Protein AF-A0A1S9CVG5-F1 (afdb_monomer)

Foldseek 3Di:
DVVVVVVVVVVVVVVVVVVVVLQVVLQVQLVCCVVVPVVSVVDDSVVSSVVSSVVVVVVVVVDVVPDDVVVVVVVVVLVVLVCQLVVLVVCCCCQPPPCQVVDDPVSRQDPVNVVVSVVSNVVSVVVNVVVVVVVVVD

Radius of gyration: 19.97 Å; Cα contacts (8 Å, |Δi|>4): 50; chains: 1; bounding box: 55×44×49 Å

Structure (mmCIF, N/CA/C/O backbone):
data_AF-A0A1S9CVG5-F1
#
_entry.id   AF-A0A1S9CVG5-F1
#
loop_
_atom_site.group_PDB
_atom_site.id
_atom_site.type_symbol
_atom_site.label_atom_id
_atom_site.label_alt_id
_atom_site.label_comp_id
_atom_site.label_asym_id
_atom_site.label_entity_id
_atom_site.label_seq_id
_atom_site.pdbx_PDB_ins_code
_atom_site.Cartn_x
_atom_site.Cartn_y
_atom_site.Cartn_z
_atom_site.occupancy
_atom_site.B_iso_or_equiv
_atom_site.auth_seq_id
_atom_site.auth_comp_id
_atom_site.auth_asym_id
_atom_site.auth_atom_id
_atom_site.pdbx_PDB_model_num
ATOM 1 N N . MET A 1 1 ? 33.136 -10.040 -7.590 1.00 72.00 1 MET A N 1
ATOM 2 C CA . MET A 1 1 ? 32.580 -10.109 -6.219 1.00 72.00 1 MET A CA 1
ATOM 3 C C . MET A 1 1 ? 31.522 -9.029 -5.975 1.00 72.00 1 MET A C 1
ATOM 5 O O . MET A 1 1 ? 30.368 -9.394 -5.802 1.00 72.00 1 MET A O 1
ATOM 9 N N . GLY A 1 2 ? 31.841 -7.727 -6.067 1.00 89.25 2 GLY A N 1
ATOM 10 C CA . GLY A 1 2 ? 30.885 -6.639 -5.762 1.00 89.25 2 GLY A CA 1
ATOM 11 C C . GLY A 1 2 ? 29.569 -6.641 -6.560 1.00 89.25 2 GLY A C 1
ATOM 12 O O . GLY A 1 2 ? 28.505 -6.505 -5.970 1.00 89.25 2 GLY A O 1
ATOM 13 N N . ARG A 1 3 ? 29.609 -6.886 -7.879 1.00 90.94 3 ARG A N 1
ATOM 14 C CA . ARG A 1 3 ? 28.393 -6.959 -8.722 1.00 90.94 3 ARG A CA 1
ATOM 15 C C . ARG A 1 3 ? 27.443 -8.089 -8.312 1.00 90.94 3 ARG A C 1
ATOM 17 O O . ARG A 1 3 ? 26.236 -7.904 -8.327 1.00 90.94 3 ARG A O 1
ATOM 24 N N . VAL A 1 4 ? 27.986 -9.250 -7.955 1.00 93.94 4 VAL A N 1
ATOM 25 C CA . VAL A 1 4 ? 27.183 -10.416 -7.554 1.00 93.94 4 VAL A CA 1
ATOM 26 C C . VAL A 1 4 ? 26.533 -10.160 -6.196 1.00 93.94 4 VAL A C 1
ATOM 28 O O . VAL A 1 4 ? 25.334 -10.364 -6.058 1.00 93.94 4 VAL A O 1
ATOM 31 N N . LEU A 1 5 ? 27.292 -9.621 -5.233 1.00 93.25 5 LEU A N 1
ATOM 32 C CA . LEU A 1 5 ? 26.758 -9.191 -3.936 1.00 93.25 5 LEU A CA 1
ATOM 33 C C . LEU A 1 5 ? 25.650 -8.143 -4.093 1.00 93.25 5 LEU A C 1
ATOM 35 O O . LEU A 1 5 ? 24.586 -8.295 -3.504 1.00 93.25 5 LEU A O 1
ATOM 39 N N . PHE A 1 6 ? 25.865 -7.126 -4.930 1.00 93.75 6 PHE A N 1
ATOM 4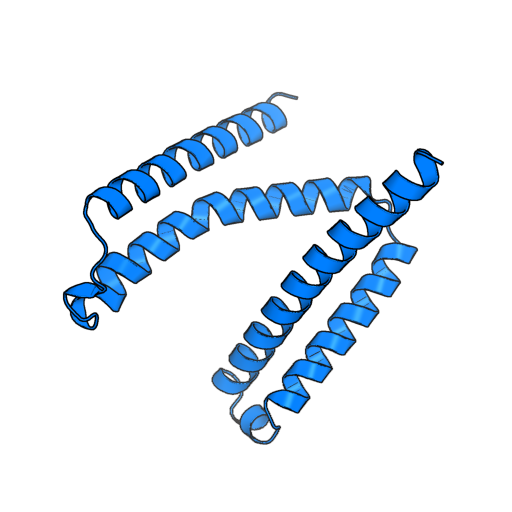0 C CA . PHE A 1 6 ? 24.856 -6.108 -5.218 1.00 93.75 6 PHE A CA 1
ATOM 41 C C . PHE A 1 6 ? 23.560 -6.713 -5.774 1.00 93.75 6 PHE A C 1
ATOM 43 O O . PHE A 1 6 ? 22.482 -6.384 -5.292 1.00 93.75 6 PHE A O 1
ATOM 50 N N . LEU A 1 7 ? 23.655 -7.623 -6.750 1.00 92.44 7 LEU A N 1
ATOM 51 C CA . LEU A 1 7 ? 22.480 -8.263 -7.348 1.00 92.44 7 LEU A CA 1
ATOM 52 C C . LEU A 1 7 ? 21.727 -9.151 -6.355 1.00 92.44 7 LEU A C 1
ATOM 54 O O . LEU A 1 7 ? 20.501 -9.135 -6.351 1.00 92.44 7 LEU A O 1
ATOM 58 N N . ILE A 1 8 ? 22.438 -9.886 -5.497 1.00 94.00 8 ILE A N 1
ATOM 59 C CA . ILE A 1 8 ? 21.816 -10.706 -4.448 1.00 94.00 8 ILE A CA 1
ATOM 60 C C . ILE A 1 8 ? 21.057 -9.817 -3.462 1.00 94.00 8 ILE A C 1
ATOM 62 O O . ILE A 1 8 ? 19.906 -10.099 -3.140 1.00 94.00 8 ILE A O 1
ATOM 66 N N . VAL A 1 9 ? 21.677 -8.721 -3.018 1.00 93.44 9 VAL A N 1
ATOM 67 C CA . VAL A 1 9 ? 21.041 -7.767 -2.102 1.00 93.44 9 VAL A CA 1
ATOM 68 C C . VAL A 1 9 ? 19.824 -7.117 -2.762 1.00 93.44 9 VAL A C 1
ATOM 70 O O . VAL A 1 9 ? 18.749 -7.109 -2.170 1.00 93.44 9 VAL A O 1
ATOM 73 N N . ALA A 1 10 ? 19.949 -6.638 -4.002 1.00 90.38 10 ALA A N 1
ATOM 74 C CA . ALA A 1 10 ? 18.835 -6.047 -4.741 1.00 90.38 10 ALA A CA 1
ATOM 75 C C . ALA A 1 10 ? 17.674 -7.039 -4.930 1.00 90.38 10 ALA A C 1
ATOM 77 O O . ALA A 1 10 ? 16.517 -6.676 -4.724 1.00 90.38 10 ALA A O 1
ATOM 78 N N . ALA A 1 11 ? 17.973 -8.300 -5.256 1.00 89.12 11 ALA A N 1
ATOM 79 C CA . ALA A 1 11 ? 16.967 -9.351 -5.375 1.00 89.12 11 ALA A CA 1
ATOM 80 C C . ALA A 1 11 ? 16.276 -9.643 -4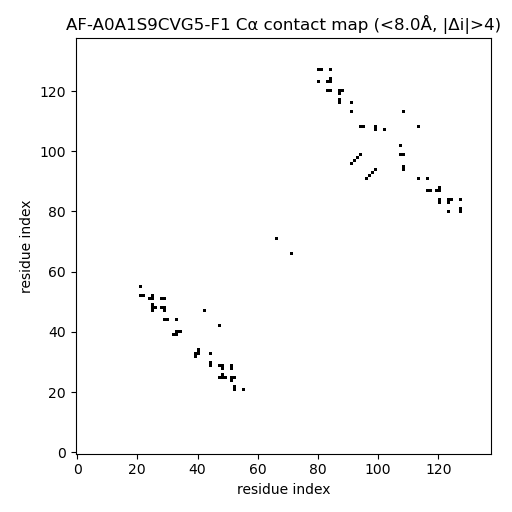.034 1.00 89.12 11 ALA A C 1
ATOM 82 O O . ALA A 1 11 ? 15.058 -9.812 -4.008 1.00 89.12 11 ALA A O 1
ATOM 83 N N . ALA A 1 12 ? 17.019 -9.656 -2.923 1.00 92.12 12 ALA A N 1
ATOM 84 C CA . ALA A 1 12 ? 16.450 -9.847 -1.591 1.00 92.12 12 ALA A CA 1
ATOM 85 C C . ALA A 1 12 ? 15.489 -8.707 -1.211 1.00 92.12 12 ALA A C 1
ATOM 87 O O . ALA A 1 12 ? 14.362 -8.979 -0.810 1.00 92.12 12 ALA A O 1
ATOM 88 N N . PHE A 1 13 ? 15.886 -7.445 -1.420 1.00 91.25 13 PHE A N 1
ATOM 89 C CA . PHE A 1 13 ? 15.023 -6.280 -1.176 1.00 91.25 13 PHE A CA 1
ATOM 90 C C . PHE A 1 13 ? 13.763 -6.286 -2.044 1.00 91.25 13 PHE A C 1
ATOM 92 O O . PHE A 1 13 ? 12.666 -5.993 -1.561 1.00 91.25 13 PHE A O 1
ATOM 99 N N . LEU A 1 14 ? 13.912 -6.629 -3.326 1.00 88.06 14 LEU A N 1
ATOM 100 C CA . LEU A 1 14 ? 12.785 -6.704 -4.247 1.00 88.06 14 LEU A CA 1
ATOM 101 C C . LEU A 1 14 ? 11.813 -7.821 -3.843 1.00 88.06 14 LEU A C 1
ATOM 103 O O . LEU A 1 14 ? 10.603 -7.611 -3.857 1.00 88.06 14 LEU A O 1
ATOM 107 N N . THR A 1 15 ? 12.341 -8.980 -3.443 1.00 90.12 15 THR A N 1
ATOM 108 C CA . THR A 1 15 ? 11.534 -10.127 -3.003 1.00 90.12 15 THR A CA 1
ATOM 109 C C . THR A 1 15 ? 10.790 -9.820 -1.707 1.00 90.12 15 THR A C 1
ATOM 111 O O . THR A 1 15 ? 9.605 -10.119 -1.620 1.00 90.12 15 THR A O 1
ATOM 114 N N . ASP A 1 16 ? 11.446 -9.188 -0.730 1.00 91.69 16 ASP A N 1
ATOM 115 C CA . ASP A 1 16 ? 10.827 -8.788 0.541 1.00 91.69 16 ASP A CA 1
ATOM 116 C C . ASP A 1 16 ? 9.667 -7.804 0.322 1.00 91.69 16 ASP A C 1
ATOM 118 O O . ASP A 1 16 ? 8.539 -8.040 0.762 1.00 91.69 16 ASP A O 1
ATOM 122 N N . THR A 1 17 ? 9.910 -6.760 -0.478 1.00 89.19 17 THR A N 1
ATOM 123 C CA . THR A 1 17 ? 8.891 -5.755 -0.819 1.00 89.19 17 THR A CA 1
ATOM 124 C C . THR A 1 17 ? 7.711 -6.384 -1.563 1.00 89.19 17 THR A C 1
ATOM 126 O O . THR A 1 17 ? 6.546 -6.093 -1.265 1.00 89.19 17 THR A O 1
ATOM 129 N N . TRP A 1 18 ? 7.997 -7.263 -2.530 1.00 91.25 18 TRP A N 1
ATOM 130 C CA . TRP A 1 18 ? 6.960 -7.967 -3.278 1.00 91.25 18 TRP A CA 1
ATOM 131 C C . TRP A 1 18 ? 6.150 -8.897 -2.372 1.00 91.25 18 TRP A C 1
ATOM 133 O O . TRP A 1 18 ? 4.924 -8.866 -2.433 1.00 91.25 18 TRP A O 1
ATOM 143 N N . LEU A 1 19 ? 6.802 -9.664 -1.491 1.00 92.19 19 LEU A N 1
ATOM 144 C CA . LEU A 1 19 ? 6.137 -10.592 -0.575 1.00 92.19 19 LEU A CA 1
ATOM 145 C C . LEU A 1 19 ? 5.208 -9.850 0.396 1.00 92.19 19 LEU A C 1
ATOM 147 O O . LEU A 1 19 ? 4.058 -10.255 0.569 1.00 92.19 19 LEU A O 1
ATOM 151 N N . ALA A 1 20 ? 5.672 -8.740 0.979 1.00 91.88 20 ALA A N 1
ATOM 152 C CA . ALA A 1 20 ? 4.863 -7.905 1.866 1.00 91.88 20 ALA A CA 1
ATOM 153 C C . ALA A 1 20 ? 3.632 -7.332 1.143 1.00 91.88 20 ALA A C 1
ATOM 155 O O . ALA A 1 20 ? 2.518 -7.359 1.670 1.00 91.88 20 ALA A O 1
ATOM 156 N N . THR A 1 21 ? 3.820 -6.863 -0.093 1.00 89.44 21 THR A N 1
ATOM 157 C CA . THR A 1 21 ? 2.728 -6.335 -0.924 1.00 89.44 21 THR A CA 1
ATOM 158 C C . THR A 1 21 ? 1.736 -7.434 -1.295 1.00 89.44 21 THR A C 1
ATOM 160 O O . THR A 1 21 ? 0.525 -7.245 -1.177 1.00 89.44 21 THR A O 1
ATOM 163 N N . ALA A 1 22 ? 2.235 -8.596 -1.711 1.00 92.69 22 ALA A N 1
ATOM 164 C CA . ALA A 1 22 ? 1.417 -9.726 -2.117 1.00 92.69 22 ALA A CA 1
ATOM 165 C C . ALA A 1 22 ? 0.574 -10.271 -0.961 1.00 92.69 22 ALA A C 1
ATOM 167 O O . ALA A 1 22 ? -0.615 -10.540 -1.151 1.00 92.69 22 ALA A O 1
ATOM 168 N N . ASP A 1 23 ? 1.149 -10.374 0.239 1.00 93.31 23 ASP A N 1
ATOM 169 C CA . ASP A 1 23 ? 0.415 -10.787 1.434 1.00 93.31 23 ASP A CA 1
ATOM 170 C C . ASP A 1 23 ? -0.677 -9.772 1.804 1.00 93.31 23 ASP A C 1
ATOM 172 O O . ASP A 1 23 ? -1.839 -10.154 1.967 1.00 93.31 23 ASP A O 1
ATOM 176 N N . ALA A 1 24 ? -0.339 -8.478 1.857 1.00 92.31 24 ALA A N 1
ATOM 177 C CA . ALA A 1 24 ? -1.290 -7.424 2.205 1.00 92.31 24 ALA A CA 1
ATOM 178 C C . ALA A 1 24 ? -2.468 -7.358 1.219 1.00 92.31 24 ALA A C 1
ATOM 180 O O . ALA A 1 24 ? -3.629 -7.389 1.631 1.00 92.31 24 ALA A O 1
ATOM 181 N N . VAL A 1 25 ? -2.182 -7.326 -0.087 1.00 92.38 25 VAL A N 1
ATOM 182 C CA . VAL A 1 25 ? -3.208 -7.245 -1.138 1.00 92.38 25 VAL A CA 1
ATOM 183 C C . VAL A 1 25 ? -4.098 -8.486 -1.133 1.00 92.38 25 VAL A C 1
ATOM 185 O O . VAL A 1 25 ? -5.317 -8.354 -1.230 1.00 92.38 25 VAL A O 1
ATOM 188 N N . SER A 1 26 ? -3.524 -9.682 -0.974 1.00 93.06 26 SER A N 1
ATOM 189 C CA . SER A 1 26 ? -4.298 -10.932 -0.984 1.00 93.06 2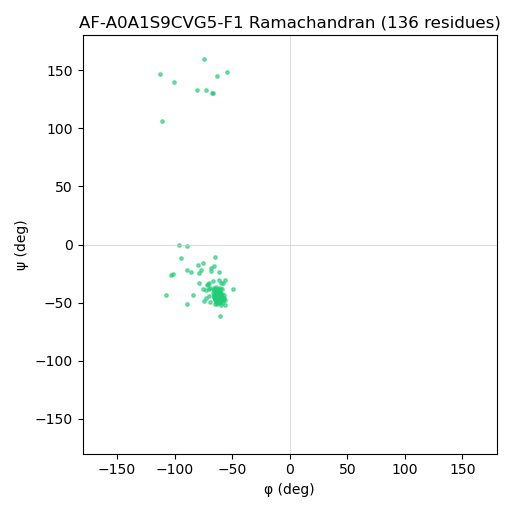6 SER A CA 1
ATOM 190 C C . SER A 1 26 ? -5.256 -11.029 0.203 1.00 93.06 26 SER A C 1
ATOM 192 O O . SER A 1 26 ? -6.386 -11.488 0.037 1.00 93.06 26 SER A O 1
ATOM 194 N N . ARG A 1 27 ? -4.839 -10.566 1.390 1.00 91.94 27 ARG A N 1
ATOM 195 C CA . ARG A 1 27 ? -5.696 -10.538 2.589 1.00 91.94 27 ARG A CA 1
ATOM 196 C C . ARG A 1 27 ? -6.819 -9.521 2.471 1.00 91.94 27 ARG A C 1
ATOM 198 O O . ARG A 1 27 ? -7.971 -9.886 2.681 1.00 91.94 27 ARG A O 1
ATOM 205 N N . ILE A 1 28 ? -6.500 -8.284 2.081 1.00 92.62 28 ILE A N 1
ATOM 206 C CA . ILE A 1 28 ? -7.513 -7.231 1.909 1.00 92.62 28 ILE A CA 1
ATOM 207 C C . ILE A 1 28 ? -8.547 -7.674 0.865 1.00 92.62 28 ILE A C 1
ATOM 209 O O . ILE A 1 28 ? -9.745 -7.481 1.062 1.00 92.62 28 ILE A O 1
ATOM 213 N N . GLN A 1 29 ? -8.116 -8.348 -0.204 1.00 91.94 29 GLN A N 1
ATOM 214 C CA . GLN A 1 29 ? -9.018 -8.744 -1.286 1.00 91.94 29 GLN A CA 1
ATOM 215 C C . GLN A 1 29 ? -9.886 -9.933 -0.881 1.00 91.94 29 GLN A C 1
ATOM 217 O O . GLN A 1 29 ? -11.078 -9.951 -1.195 1.00 91.94 29 GLN A O 1
ATOM 222 N N . ALA A 1 30 ? -9.325 -10.886 -0.132 1.00 91.19 30 ALA A N 1
ATOM 223 C CA . ALA A 1 30 ? -10.102 -11.950 0.491 1.00 91.19 30 ALA A CA 1
ATOM 224 C C . ALA A 1 30 ? -11.174 -11.374 1.436 1.00 91.19 30 ALA A C 1
ATOM 226 O O . ALA A 1 30 ? -12.346 -11.736 1.306 1.00 91.19 30 ALA A O 1
ATOM 227 N N . ASP A 1 31 ? -10.805 -10.422 2.299 1.00 90.12 31 ASP A N 1
ATOM 228 C CA . ASP A 1 31 ? -11.715 -9.724 3.218 1.00 90.12 31 ASP A CA 1
ATOM 229 C C . ASP A 1 31 ? -12.831 -8.979 2.482 1.00 90.12 31 ASP A C 1
ATOM 231 O O . ASP A 1 31 ? -14.012 -9.207 2.760 1.00 90.12 31 ASP A O 1
ATOM 235 N N . ILE A 1 32 ? -12.488 -8.145 1.494 1.00 90.75 32 ILE A N 1
ATOM 236 C CA . ILE A 1 32 ? -13.467 -7.400 0.690 1.00 90.75 32 ILE A CA 1
ATOM 237 C C . ILE A 1 32 ? -14.457 -8.359 0.034 1.00 90.75 32 ILE A C 1
ATOM 239 O O . ILE A 1 32 ? -15.668 -8.145 0.115 1.00 90.75 32 ILE A O 1
ATOM 243 N N . VAL A 1 33 ? -13.968 -9.431 -0.595 1.00 90.50 33 VAL A N 1
ATOM 244 C CA . VAL A 1 33 ? -14.841 -10.387 -1.281 1.00 90.50 33 VAL A CA 1
ATOM 245 C C . VAL A 1 33 ? -15.767 -11.101 -0.302 1.00 90.50 33 VAL A C 1
ATOM 247 O O . VAL A 1 33 ? -16.954 -11.266 -0.586 1.00 90.50 33 VAL A O 1
ATOM 250 N N . HIS A 1 34 ? -15.262 -11.482 0.865 1.00 86.75 34 HIS A N 1
ATOM 251 C CA . HIS A 1 34 ? -16.047 -12.184 1.874 1.00 86.75 34 HIS A CA 1
ATOM 252 C C . HIS A 1 34 ? -17.099 -11.287 2.555 1.00 86.75 34 HIS A C 1
ATOM 254 O O . HIS A 1 34 ? -18.194 -11.748 2.911 1.00 86.75 34 HIS A O 1
ATOM 260 N N . VAL A 1 35 ? -16.794 -9.997 2.730 1.00 88.25 35 VAL A N 1
ATOM 261 C CA . VAL A 1 35 ? -17.728 -9.004 3.282 1.00 88.25 35 VAL A CA 1
ATOM 262 C C . VAL A 1 35 ? -18.796 -8.632 2.253 1.00 88.25 35 VAL A C 1
ATOM 264 O O . VAL A 1 35 ? -19.985 -8.676 2.581 1.00 88.25 35 VAL A O 1
ATOM 267 N N . LEU A 1 36 ? -18.387 -8.311 1.021 1.00 89.12 36 LEU A N 1
ATOM 268 C CA . LEU A 1 36 ? -19.255 -7.746 -0.015 1.00 89.12 36 LEU A CA 1
ATOM 269 C C . LEU A 1 36 ? -20.130 -8.796 -0.712 1.00 89.12 36 LEU A C 1
ATOM 271 O O . LEU A 1 36 ? -21.266 -8.497 -1.079 1.00 89.12 36 LEU A O 1
ATOM 275 N N . PHE A 1 37 ? -19.637 -10.029 -0.881 1.00 88.19 37 PHE A N 1
ATOM 276 C CA . PHE A 1 37 ? -20.364 -11.092 -1.578 1.00 88.19 37 PHE A CA 1
ATOM 277 C C . PHE A 1 37 ? -20.811 -12.194 -0.606 1.00 88.19 37 PHE A C 1
ATOM 279 O O . PHE A 1 37 ? -20.014 -13.058 -0.235 1.00 88.19 37 PHE A O 1
ATOM 286 N N . PRO A 1 38 ? -22.113 -12.281 -0.266 1.00 79.94 38 PRO A N 1
ATOM 287 C CA . PRO A 1 38 ? -22.633 -13.324 0.624 1.00 79.94 38 PRO A CA 1
ATOM 288 C C . PRO A 1 38 ? -22.348 -14.738 0.106 1.00 79.94 38 PRO A C 1
ATOM 290 O O . PRO A 1 38 ? -22.089 -15.654 0.881 1.00 79.94 38 PRO A O 1
ATOM 293 N N . LYS A 1 39 ? -22.339 -14.907 -1.224 1.00 80.31 39 LYS A N 1
ATOM 294 C CA . LYS A 1 39 ? -22.020 -16.176 -1.894 1.00 80.31 39 LYS A CA 1
ATOM 295 C C . LYS A 1 39 ? -20.556 -16.589 -1.736 1.00 80.31 39 LYS A C 1
ATOM 297 O O . LYS A 1 39 ? -20.270 -17.772 -1.873 1.00 80.31 39 LYS A O 1
ATOM 302 N N . ALA A 1 40 ? -19.643 -15.655 -1.468 1.00 75.81 40 ALA A N 1
ATOM 303 C CA . ALA A 1 40 ? -18.228 -15.957 -1.276 1.00 75.81 40 ALA A CA 1
ATOM 304 C C . ALA A 1 40 ? -17.921 -16.497 0.130 1.00 75.81 40 ALA A C 1
ATOM 306 O O . ALA A 1 40 ? -16.922 -17.186 0.294 1.00 75.81 40 ALA A O 1
ATOM 307 N N . ARG A 1 41 ? -18.827 -16.304 1.104 1.00 78.94 41 ARG A N 1
ATOM 308 C CA . ARG A 1 41 ? -18.714 -16.848 2.474 1.00 78.94 41 ARG A CA 1
ATOM 309 C C . ARG A 1 41 ? -18.756 -18.375 2.553 1.00 78.94 41 ARG A C 1
ATOM 311 O O . ARG A 1 41 ? -18.512 -18.949 3.605 1.00 78.94 41 ARG A O 1
ATOM 318 N N . ARG A 1 42 ? -19.102 -19.038 1.445 1.00 83.62 42 ARG A N 1
ATOM 319 C CA . ARG A 1 42 ? -19.038 -20.501 1.320 1.00 83.62 42 ARG A CA 1
ATOM 320 C C . ARG A 1 42 ? -17.610 -21.023 1.147 1.00 83.62 42 ARG A C 1
ATOM 322 O O . ARG A 1 42 ? -17.401 -22.224 1.256 1.00 83.62 42 ARG A O 1
ATOM 329 N N . TYR A 1 43 ? -16.664 -20.151 0.801 1.00 84.38 43 TYR A N 1
ATOM 330 C CA . TYR A 1 43 ? -15.260 -20.500 0.628 1.00 84.38 43 TYR A CA 1
ATOM 331 C C . TYR A 1 43 ? -14.472 -20.090 1.867 1.00 84.38 43 TYR A C 1
ATOM 333 O O . TYR A 1 43 ? -14.690 -19.012 2.416 1.00 84.38 43 TYR A O 1
ATOM 341 N N . GLU A 1 44 ? -13.530 -20.934 2.288 1.00 88.12 44 GLU A N 1
ATOM 342 C CA . GLU A 1 44 ? -12.625 -20.579 3.378 1.00 88.12 44 GLU A CA 1
ATOM 343 C C . GLU A 1 44 ? -11.745 -19.384 3.000 1.00 88.12 44 GLU A C 1
ATOM 345 O O . GLU A 1 44 ? -11.261 -19.279 1.869 1.00 88.12 44 GLU A O 1
ATOM 350 N N . MET A 1 45 ? -11.443 -18.523 3.973 1.00 86.50 45 MET A N 1
ATOM 351 C CA . MET A 1 45 ? -10.566 -17.370 3.740 1.00 86.50 45 MET A CA 1
ATOM 352 C C . MET A 1 45 ? -9.173 -17.747 3.261 1.00 86.50 45 MET A C 1
ATOM 354 O O . MET A 1 45 ? -8.594 -17.043 2.438 1.00 86.50 45 MET A O 1
ATOM 358 N N . ARG A 1 46 ? -8.653 -18.892 3.713 1.00 88.12 46 ARG A N 1
ATOM 359 C CA . ARG A 1 46 ? -7.376 -19.428 3.232 1.00 88.12 46 ARG A CA 1
ATOM 360 C C . ARG A 1 46 ? -7.417 -19.703 1.732 1.00 88.12 46 ARG A C 1
ATOM 362 O O . ARG A 1 46 ? -6.467 -19.383 1.030 1.00 88.12 46 ARG A O 1
ATOM 369 N N . TYR A 1 47 ? -8.526 -20.253 1.239 1.00 89.94 47 TYR A N 1
ATOM 370 C CA . TYR A 1 47 ? -8.697 -20.518 -0.184 1.00 89.94 47 TYR A CA 1
ATOM 371 C C . TYR A 1 47 ? -8.722 -19.215 -0.990 1.00 89.94 47 TYR A C 1
ATOM 373 O O . TYR A 1 47 ? -7.974 -19.088 -1.955 1.00 89.94 47 TYR A O 1
ATOM 381 N N . LEU A 1 48 ? -9.507 -18.219 -0.563 1.00 89.31 48 LEU A N 1
ATOM 382 C CA . LEU A 1 48 ? -9.552 -16.911 -1.231 1.00 89.31 48 LEU A CA 1
ATOM 383 C C . LEU A 1 48 ? -8.183 -16.218 -1.227 1.00 89.31 48 LEU A C 1
ATOM 385 O O . LEU A 1 48 ? -7.760 -15.706 -2.261 1.00 89.31 48 LEU A O 1
ATOM 389 N N . TYR A 1 49 ? -7.462 -16.274 -0.105 1.00 92.69 49 TYR A N 1
ATOM 390 C CA . TYR A 1 49 ? -6.096 -15.765 0.004 1.00 92.69 49 TYR A CA 1
ATOM 391 C C . TYR A 1 49 ? -5.162 -16.394 -1.037 1.00 92.69 49 TYR A C 1
ATOM 393 O O . TYR A 1 49 ? -4.519 -15.666 -1.791 1.00 92.69 49 TYR A O 1
ATOM 401 N N . TYR A 1 50 ? -5.112 -17.729 -1.129 1.00 92.00 50 TYR A N 1
ATOM 402 C CA . TYR A 1 50 ? -4.234 -18.405 -2.090 1.00 92.00 50 TYR A CA 1
ATOM 403 C C . TYR A 1 50 ? -4.641 -18.151 -3.543 1.00 92.00 50 TYR A C 1
ATOM 405 O O . TYR A 1 50 ? -3.770 -18.081 -4.409 1.00 92.00 50 TYR A O 1
ATOM 413 N N . VAL A 1 51 ? -5.937 -17.966 -3.818 1.00 92.62 51 VAL A N 1
ATOM 414 C CA . VAL A 1 51 ? -6.408 -17.563 -5.150 1.00 92.62 51 VAL A CA 1
ATOM 415 C C . VAL A 1 51 ? -5.870 -16.179 -5.509 1.00 92.62 51 VAL A C 1
ATOM 417 O O . VAL A 1 51 ? -5.266 -16.032 -6.570 1.00 92.62 51 VAL A O 1
ATOM 420 N N . PHE A 1 52 ? -6.029 -15.176 -4.641 1.00 93.12 52 PHE A N 1
ATOM 421 C CA . PHE A 1 52 ? -5.515 -13.829 -4.914 1.00 93.12 52 PHE A CA 1
ATOM 422 C C . PHE A 1 52 ? -3.990 -13.791 -5.008 1.00 93.12 52 PHE A C 1
ATOM 424 O O . PHE A 1 52 ? -3.459 -13.157 -5.919 1.00 93.12 52 PHE A O 1
ATOM 431 N N . LEU A 1 53 ? -3.296 -14.533 -4.143 1.00 93.38 53 LEU A N 1
ATOM 432 C CA . LEU A 1 53 ? -1.843 -14.661 -4.180 1.00 93.38 53 LEU A CA 1
ATOM 433 C C . LEU A 1 53 ? -1.373 -15.280 -5.504 1.00 93.38 53 LEU A C 1
ATOM 435 O O . LEU A 1 53 ? -0.455 -14.764 -6.144 1.00 93.38 53 LEU A O 1
ATOM 439 N N . GLY A 1 54 ? -2.026 -16.360 -5.941 1.00 93.50 54 GLY A N 1
ATOM 440 C CA . GLY A 1 54 ? -1.737 -17.020 -7.211 1.00 93.50 54 GLY A CA 1
ATOM 441 C C . GLY A 1 54 ? -1.991 -16.105 -8.408 1.00 93.50 54 GLY A C 1
ATOM 442 O O . GLY A 1 54 ? -1.125 -15.972 -9.270 1.00 93.50 54 GLY A O 1
ATOM 443 N N . VAL A 1 55 ? -3.134 -15.413 -8.431 1.00 93.44 55 VAL A N 1
ATOM 444 C CA . VAL A 1 55 ? -3.471 -14.444 -9.487 1.00 93.44 55 VAL A CA 1
ATOM 445 C C . VAL A 1 55 ? -2.438 -13.321 -9.545 1.00 93.44 55 VAL A C 1
ATOM 447 O O . VAL A 1 55 ? -1.915 -13.039 -10.620 1.00 93.44 55 VAL A O 1
ATOM 450 N N . LEU A 1 56 ? -2.093 -12.713 -8.407 1.00 91.06 56 LEU A N 1
ATOM 451 C CA . LEU A 1 56 ? -1.105 -11.636 -8.354 1.00 91.06 56 LEU A CA 1
ATOM 452 C C . LEU A 1 56 ? 0.278 -12.113 -8.816 1.00 91.06 56 LEU A C 1
ATOM 454 O O . LEU A 1 56 ? 0.966 -11.390 -9.535 1.00 91.06 56 LEU A O 1
ATOM 458 N N . THR A 1 57 ? 0.665 -13.339 -8.454 1.00 91.38 57 THR A N 1
ATOM 459 C CA . THR A 1 57 ? 1.924 -13.953 -8.898 1.00 91.38 57 THR A CA 1
ATOM 460 C C . THR A 1 57 ? 1.945 -14.117 -10.414 1.00 91.38 57 THR A C 1
ATOM 462 O O . THR A 1 57 ? 2.883 -13.656 -11.059 1.00 91.38 57 THR A O 1
ATOM 465 N N . ILE A 1 58 ? 0.884 -14.687 -10.997 1.00 91.31 58 ILE A N 1
ATOM 466 C CA . ILE A 1 58 ? 0.761 -14.869 -12.451 1.00 91.31 58 ILE A CA 1
ATOM 467 C C . ILE A 1 58 ? 0.820 -13.519 -13.168 1.00 91.31 58 ILE A C 1
ATOM 469 O O . ILE A 1 58 ? 1.596 -13.362 -14.108 1.00 91.31 58 ILE A O 1
ATOM 473 N N . VAL A 1 59 ? 0.042 -12.535 -12.707 1.00 88.38 59 VAL A N 1
ATOM 474 C CA . VAL A 1 59 ? 0.039 -11.186 -13.290 1.00 88.38 59 VAL A CA 1
ATOM 475 C C . VAL A 1 59 ? 1.434 -10.573 -13.215 1.00 88.38 59 VAL A C 1
ATOM 477 O O . VAL A 1 59 ? 1.942 -10.120 -14.232 1.00 88.38 59 VAL A O 1
ATOM 480 N N . THR A 1 60 ? 2.100 -10.636 -12.058 1.00 85.31 60 THR A N 1
ATOM 481 C CA . THR A 1 60 ? 3.457 -10.088 -11.893 1.00 85.31 60 THR A CA 1
ATOM 482 C C . THR A 1 60 ? 4.451 -10.746 -12.856 1.00 85.31 60 THR A C 1
ATOM 484 O O . THR A 1 60 ? 5.221 -10.045 -13.513 1.00 85.31 60 THR A O 1
ATOM 487 N N . SER A 1 61 ? 4.425 -12.078 -12.982 1.00 85.94 61 SER A N 1
ATOM 488 C CA . SER A 1 61 ? 5.317 -12.812 -13.888 1.00 85.94 61 SER A CA 1
ATOM 489 C C . SER A 1 61 ? 5.073 -12.479 -15.362 1.00 85.94 61 SER A C 1
ATOM 491 O O . SER A 1 61 ? 6.031 -12.392 -16.126 1.00 85.94 61 SER A O 1
ATOM 493 N N . LEU A 1 62 ? 3.815 -12.268 -15.764 1.00 86.00 62 LEU A N 1
ATOM 494 C CA . LEU A 1 62 ? 3.472 -11.875 -17.133 1.00 86.00 62 LEU A CA 1
ATOM 495 C C . LEU A 1 62 ? 3.859 -10.420 -17.418 1.00 86.00 62 LEU A C 1
ATOM 497 O O . LEU A 1 62 ? 4.473 -10.143 -18.445 1.00 86.00 62 LEU A O 1
ATOM 501 N N . THR A 1 63 ? 3.551 -9.494 -16.508 1.00 80.81 63 THR A N 1
ATOM 502 C CA . THR A 1 63 ? 3.844 -8.063 -16.679 1.00 80.81 63 THR A CA 1
ATOM 503 C C . THR A 1 63 ? 5.347 -7.794 -16.746 1.00 80.81 63 THR A C 1
ATOM 505 O O . THR A 1 63 ? 5.782 -7.032 -17.605 1.00 80.81 63 THR A O 1
ATOM 508 N N . MET A 1 64 ? 6.165 -8.472 -15.928 1.00 75.81 64 MET A N 1
ATOM 509 C CA . MET A 1 64 ? 7.632 -8.356 -16.015 1.00 75.81 64 MET A CA 1
ATOM 510 C C . MET A 1 64 ? 8.203 -8.803 -17.368 1.00 75.81 64 MET A C 1
ATOM 512 O O . MET A 1 64 ? 9.295 -8.375 -17.734 1.00 75.81 64 MET A O 1
ATOM 516 N N . LEU A 1 65 ? 7.488 -9.661 -18.103 1.00 76.50 65 LEU A N 1
ATOM 517 C CA . LEU A 1 65 ? 7.901 -10.131 -19.423 1.00 76.50 65 LEU A CA 1
ATOM 518 C C . LEU A 1 65 ? 7.478 -9.174 -20.551 1.00 76.50 65 LEU A C 1
ATOM 520 O O . LEU A 1 65 ? 8.070 -9.204 -21.627 1.00 76.50 65 LEU A O 1
ATOM 524 N N . LEU A 1 66 ? 6.442 -8.363 -20.315 1.00 70.12 66 LEU A N 1
ATOM 525 C CA . LEU A 1 66 ? 5.757 -7.569 -21.337 1.00 70.12 66 LEU A CA 1
ATOM 526 C C . LEU A 1 66 ? 6.134 -6.080 -21.326 1.00 70.12 66 LEU A C 1
ATOM 528 O O . LEU A 1 66 ? 6.059 -5.452 -22.380 1.00 70.12 66 LEU A O 1
ATOM 532 N N . ASP A 1 67 ? 6.558 -5.517 -20.188 1.00 63.75 67 ASP A N 1
ATOM 533 C CA . ASP A 1 67 ? 6.729 -4.065 -20.039 1.00 63.75 67 ASP A CA 1
ATOM 534 C C . ASP A 1 67 ? 8.179 -3.585 -19.869 1.00 63.75 67 ASP A C 1
ATOM 536 O O . ASP A 1 67 ? 9.018 -4.202 -19.209 1.00 63.75 67 ASP A O 1
ATOM 540 N N . ALA A 1 68 ? 8.450 -2.389 -20.406 1.00 61.94 68 ALA A N 1
ATOM 541 C CA . ALA A 1 68 ? 9.645 -1.623 -20.075 1.00 61.94 68 ALA A CA 1
ATOM 542 C C . ALA A 1 68 ? 9.504 -1.033 -18.652 1.00 61.94 68 ALA A C 1
ATOM 544 O O . ALA A 1 68 ? 8.483 -0.419 -18.344 1.00 61.94 68 ALA A O 1
ATOM 545 N N . PRO A 1 69 ? 10.522 -1.137 -17.778 1.00 65.75 69 PRO A N 1
ATOM 546 C CA . PRO A 1 69 ? 10.406 -0.758 -16.364 1.00 65.75 69 PRO A CA 1
ATOM 547 C C . PRO A 1 69 ? 10.167 0.744 -16.131 1.00 65.75 69 PRO A C 1
ATOM 549 O O . PRO A 1 69 ? 9.713 1.130 -15.059 1.00 65.75 69 PRO A O 1
ATOM 552 N N . GLY A 1 70 ? 10.445 1.606 -17.115 1.00 72.88 70 GLY A N 1
ATOM 553 C CA . GLY A 1 70 ? 10.375 3.065 -16.964 1.00 72.88 70 GLY A CA 1
ATOM 554 C C . GLY A 1 70 ? 8.981 3.599 -16.593 1.00 72.88 70 GLY A C 1
ATOM 555 O O . GLY A 1 70 ? 8.833 4.184 -15.519 1.00 72.88 70 GLY A O 1
ATOM 556 N N . PRO A 1 71 ? 7.946 3.400 -17.434 1.00 77.12 71 PRO A N 1
ATOM 557 C CA . PRO A 1 71 ? 6.596 3.893 -17.151 1.00 77.12 71 PRO A CA 1
ATOM 558 C C . PRO A 1 71 ? 5.978 3.317 -15.869 1.00 77.12 71 PRO A C 1
ATOM 560 O O . PRO A 1 71 ? 5.326 4.044 -15.122 1.00 77.12 71 PRO A O 1
ATOM 563 N N . LEU A 1 72 ? 6.219 2.034 -15.574 1.00 74.00 72 LEU A N 1
ATOM 564 C CA . LEU A 1 72 ? 5.717 1.376 -14.361 1.00 74.00 72 LEU A CA 1
ATOM 565 C C . LEU A 1 72 ? 6.312 1.981 -13.085 1.00 74.00 72 LEU A C 1
ATOM 567 O O . LEU A 1 72 ? 5.584 2.209 -12.119 1.00 74.00 72 LEU A O 1
ATOM 571 N N . ILE A 1 73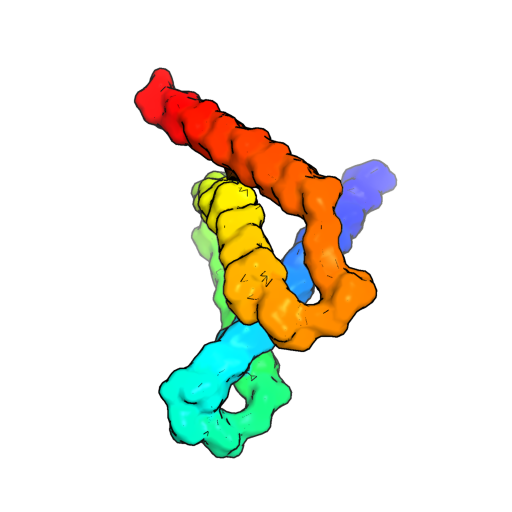 ? 7.612 2.294 -13.091 1.00 78.81 73 ILE A N 1
ATOM 572 C CA . ILE A 1 73 ? 8.269 2.963 -11.962 1.00 78.81 73 ILE A CA 1
ATOM 573 C C . ILE A 1 73 ? 7.633 4.334 -11.723 1.00 78.81 73 ILE A C 1
ATOM 575 O O . ILE A 1 73 ? 7.266 4.636 -10.587 1.00 78.81 73 ILE A O 1
ATOM 579 N N . LEU A 1 74 ? 7.427 5.130 -12.777 1.00 78.50 74 LEU A N 1
ATOM 580 C CA . LEU A 1 74 ? 6.797 6.446 -12.651 1.00 78.50 74 LEU A CA 1
ATOM 581 C C . LEU A 1 74 ? 5.370 6.341 -12.092 1.00 78.50 74 LEU A C 1
ATOM 583 O O . LEU A 1 74 ? 5.033 7.031 -11.133 1.00 78.50 74 LEU A O 1
ATOM 587 N N . MET A 1 75 ? 4.556 5.433 -12.635 1.00 78.50 75 MET A N 1
ATOM 588 C CA . MET A 1 75 ? 3.189 5.205 -12.157 1.00 78.50 75 MET A CA 1
ATOM 589 C C . MET A 1 75 ? 3.163 4.756 -10.693 1.00 78.50 75 MET A C 1
ATOM 591 O O . MET A 1 75 ? 2.383 5.285 -9.902 1.00 78.50 75 MET A O 1
ATOM 595 N N . SER A 1 76 ? 4.045 3.829 -10.305 1.00 79.19 76 SER A N 1
ATOM 596 C CA . SER A 1 76 ? 4.154 3.367 -8.916 1.00 79.19 76 SER A CA 1
ATOM 597 C C . SER A 1 76 ? 4.573 4.491 -7.962 1.00 79.19 76 SER A C 1
ATOM 599 O O . SER A 1 76 ? 4.020 4.601 -6.868 1.00 79.19 76 SER A O 1
ATOM 6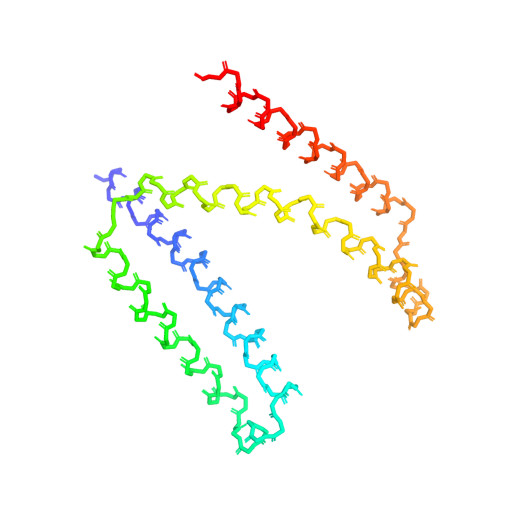01 N N . ALA A 1 77 ? 5.473 5.380 -8.398 1.00 79.69 77 ALA A N 1
ATOM 602 C CA . ALA A 1 77 ? 5.893 6.542 -7.625 1.00 79.69 77 ALA A CA 1
ATOM 603 C C . ALA A 1 77 ? 4.737 7.530 -7.417 1.00 79.69 77 ALA A C 1
ATOM 605 O O . ALA A 1 77 ? 4.505 7.968 -6.291 1.00 79.69 77 ALA A O 1
ATOM 606 N N . VAL A 1 78 ? 3.965 7.836 -8.467 1.00 81.88 78 VAL A N 1
ATOM 607 C CA . VAL A 1 78 ? 2.794 8.728 -8.379 1.00 81.88 78 VAL A CA 1
ATOM 608 C C . VAL A 1 78 ? 1.727 8.151 -7.448 1.00 81.88 78 VAL A C 1
ATOM 610 O O . VAL A 1 78 ? 1.219 8.858 -6.577 1.00 81.88 78 VAL A O 1
ATOM 613 N N . ILE A 1 79 ? 1.417 6.858 -7.579 1.00 82.75 79 ILE A N 1
ATOM 614 C CA . ILE A 1 79 ? 0.469 6.172 -6.688 1.00 82.75 79 ILE A CA 1
ATOM 615 C C . ILE A 1 79 ? 0.972 6.213 -5.238 1.00 82.75 79 ILE A C 1
ATOM 617 O O . ILE A 1 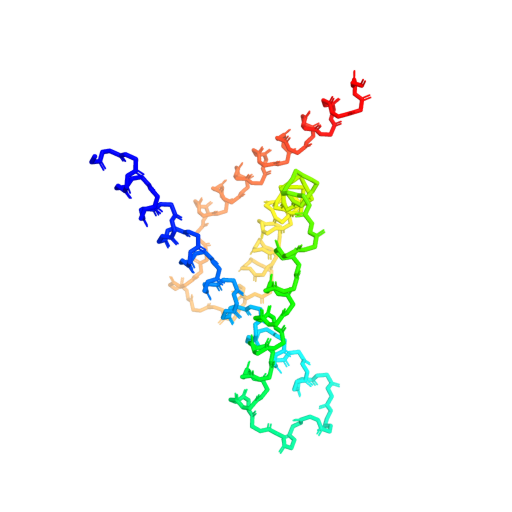79 ? 0.195 6.500 -4.327 1.00 82.75 79 ILE A O 1
ATOM 621 N N . GLY A 1 80 ? 2.273 5.994 -5.023 1.00 82.06 80 GLY A N 1
ATOM 622 C CA . GLY A 1 80 ? 2.914 6.111 -3.715 1.00 82.06 80 GLY A CA 1
ATOM 623 C C . GLY A 1 80 ? 2.767 7.507 -3.105 1.00 82.06 80 GLY A C 1
ATOM 624 O O . GLY A 1 80 ? 2.375 7.620 -1.946 1.00 82.06 80 GLY A O 1
ATOM 625 N N . PHE A 1 81 ? 2.991 8.567 -3.888 1.00 81.12 81 PHE A N 1
ATOM 626 C CA . PHE A 1 81 ? 2.794 9.955 -3.446 1.00 81.12 81 PHE A CA 1
ATOM 627 C C . PHE A 1 81 ? 1.345 10.257 -3.059 1.00 81.12 81 PHE A C 1
ATOM 629 O O . PHE A 1 81 ? 1.093 10.900 -2.042 1.00 81.12 81 PHE A O 1
ATOM 636 N N . ILE A 1 82 ? 0.374 9.777 -3.836 1.00 84.00 82 ILE A N 1
ATOM 637 C CA . ILE A 1 82 ? -1.043 9.923 -3.483 1.00 84.00 82 ILE A CA 1
ATOM 638 C C . ILE A 1 82 ? -1.328 9.183 -2.167 1.00 84.00 82 ILE A C 1
ATOM 640 O O . ILE A 1 82 ? -1.972 9.727 -1.265 1.00 84.00 82 ILE A O 1
ATOM 644 N N . GLY A 1 83 ? -0.793 7.968 -2.023 1.00 82.56 83 GLY A N 1
ATOM 645 C CA . GLY A 1 83 ? -0.904 7.163 -0.811 1.00 82.56 83 GLY A CA 1
ATOM 646 C C . GLY A 1 83 ? -0.358 7.871 0.431 1.00 82.56 83 GLY A C 1
ATOM 647 O O . GLY A 1 83 ? -1.047 7.914 1.448 1.00 82.56 83 GLY A O 1
ATOM 648 N N . THR A 1 84 ? 0.826 8.487 0.363 1.00 83.19 84 THR A N 1
ATOM 649 C CA . THR A 1 84 ? 1.443 9.178 1.513 1.00 83.19 84 THR A CA 1
ATOM 650 C C . THR A 1 84 ? 0.706 10.445 1.942 1.00 83.19 84 THR A C 1
ATOM 652 O O . THR A 1 84 ? 0.849 10.855 3.092 1.00 83.19 84 THR A O 1
ATOM 655 N N . VAL A 1 85 ? -0.117 11.044 1.076 1.00 83.38 85 VAL A N 1
ATOM 656 C CA . VAL A 1 85 ? -0.994 12.174 1.431 1.00 83.38 85 VAL A CA 1
ATOM 657 C C . VAL A 1 85 ? -2.309 11.688 2.046 1.00 83.38 85 V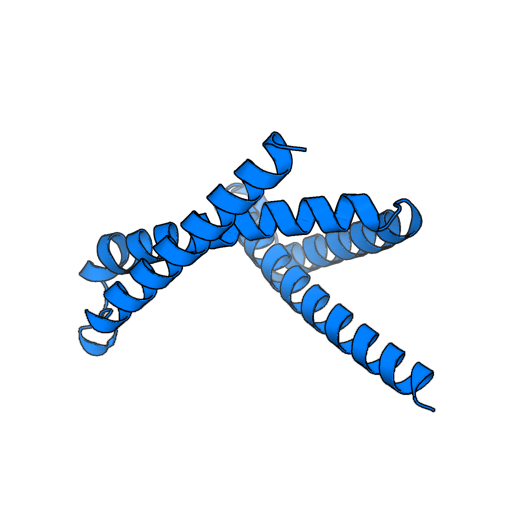AL A C 1
ATOM 659 O O . VAL A 1 85 ? -2.764 12.230 3.056 1.00 83.38 85 VAL A O 1
ATOM 662 N N . ILE A 1 86 ? -2.917 10.647 1.470 1.00 85.88 86 ILE A N 1
ATOM 663 C CA . ILE A 1 86 ? -4.192 10.096 1.954 1.00 85.88 86 ILE A CA 1
ATOM 664 C C . ILE A 1 86 ? -4.008 9.374 3.293 1.00 85.88 86 ILE A C 1
ATOM 666 O O . ILE A 1 86 ? -4.861 9.479 4.173 1.00 85.88 86 ILE A O 1
ATOM 670 N N . PHE A 1 87 ? -2.899 8.656 3.475 1.00 85.62 87 PHE A N 1
ATOM 671 C CA . PHE A 1 87 ? -2.690 7.783 4.627 1.00 85.62 87 PHE A CA 1
ATOM 672 C C . PHE A 1 87 ? -2.675 8.529 5.978 1.00 85.62 87 PHE A C 1
ATOM 674 O O . PHE A 1 87 ? -3.406 8.110 6.877 1.00 85.62 87 PHE A O 1
ATOM 681 N N . PRO A 1 88 ? -1.970 9.668 6.151 1.00 85.44 88 PRO A N 1
ATOM 682 C CA . PRO A 1 88 ? -2.069 10.484 7.362 1.00 85.44 88 PRO A CA 1
ATOM 683 C C . PRO A 1 88 ? -3.483 11.014 7.621 1.00 85.44 88 PRO A C 1
ATOM 685 O O . PRO A 1 88 ? -3.923 11.019 8.768 1.00 85.44 88 PRO A O 1
ATOM 688 N N . LEU A 1 89 ? -4.222 11.421 6.582 1.00 84.19 89 LEU A N 1
ATOM 689 C CA . LEU A 1 89 ? -5.608 11.885 6.731 1.00 84.19 89 LEU A CA 1
ATOM 690 C C . LEU A 1 89 ? -6.528 10.753 7.200 1.00 84.19 89 LEU A C 1
ATOM 692 O O . LEU A 1 89 ? -7.313 10.935 8.133 1.00 84.19 89 LEU A O 1
ATOM 696 N N . ALA A 1 90 ? -6.397 9.578 6.584 1.00 86.25 90 ALA A N 1
ATOM 697 C CA . ALA A 1 90 ? -7.143 8.385 6.955 1.00 86.25 90 ALA A CA 1
ATOM 698 C C . ALA A 1 90 ? -6.819 7.955 8.392 1.00 86.25 90 ALA A C 1
ATOM 700 O O . ALA A 1 90 ? -7.736 7.723 9.176 1.00 86.25 90 ALA A O 1
ATOM 701 N N . LEU A 1 91 ? -5.537 7.932 8.775 1.00 85.50 91 LEU A N 1
ATOM 702 C CA . LEU A 1 91 ? -5.114 7.632 10.145 1.00 85.50 91 LEU A CA 1
ATOM 703 C C . LEU A 1 91 ? -5.616 8.665 11.149 1.00 85.50 91 LEU A C 1
ATOM 705 O O . LEU A 1 91 ? -6.037 8.285 12.239 1.00 85.50 91 LEU A O 1
ATOM 709 N N . TYR A 1 92 ? -5.601 9.954 10.805 1.00 84.88 92 TYR A N 1
ATOM 710 C CA . TYR A 1 92 ? -6.145 10.991 11.673 1.00 84.88 92 TYR A CA 1
ATOM 711 C C . TYR A 1 92 ? -7.637 10.752 11.930 1.00 84.88 92 TYR A C 1
ATOM 713 O O . TYR A 1 92 ? -8.088 10.718 13.077 1.00 84.88 92 TYR A O 1
ATOM 721 N N . TYR A 1 93 ? -8.403 10.535 10.861 1.00 84.62 93 TYR A N 1
ATOM 722 C CA . TYR A 1 93 ? -9.833 10.270 10.954 1.00 84.62 93 TYR A CA 1
ATOM 723 C C . TYR A 1 93 ? -10.118 8.994 11.758 1.00 84.62 93 TYR A C 1
ATOM 725 O O . TYR A 1 93 ? -10.930 9.004 12.685 1.00 84.62 93 TYR A O 1
ATOM 733 N N . LEU A 1 94 ? -9.407 7.910 11.455 1.00 84.69 94 LEU A N 1
ATOM 734 C CA . LEU A 1 94 ? -9.594 6.618 12.094 1.00 84.69 94 LEU A CA 1
ATOM 735 C C . LEU A 1 94 ? -9.224 6.670 13.588 1.00 84.69 94 LEU A C 1
ATOM 737 O O . LEU A 1 94 ? -10.054 6.329 14.425 1.00 84.69 94 LEU A O 1
ATOM 741 N N . ASN A 1 95 ? -8.037 7.174 13.941 1.00 82.38 95 ASN A N 1
ATOM 742 C CA . ASN A 1 95 ? -7.545 7.174 15.325 1.00 82.38 95 ASN A CA 1
ATOM 743 C C . ASN A 1 95 ? -8.260 8.181 16.231 1.00 82.38 95 ASN A C 1
ATOM 745 O O . ASN A 1 95 ? -8.507 7.880 17.398 1.00 82.38 95 ASN A O 1
ATOM 749 N N . TYR A 1 96 ? -8.585 9.377 15.731 1.00 76.25 96 TYR A N 1
ATOM 750 C CA . TYR A 1 96 ? -9.103 10.455 16.584 1.00 76.25 96 TYR A CA 1
ATOM 751 C C . TYR A 1 96 ? -10.615 10.639 16.509 1.00 76.25 96 TYR A C 1
ATOM 753 O O . TYR A 1 96 ? -11.195 11.134 17.475 1.00 76.25 96 TYR A O 1
ATOM 761 N N . ARG A 1 97 ? -11.261 10.242 15.405 1.00 77.75 97 ARG A N 1
ATOM 762 C CA . ARG A 1 97 ? -12.709 10.419 15.230 1.00 77.75 97 ARG A CA 1
ATOM 763 C C . ARG A 1 97 ? -13.484 9.114 15.336 1.00 77.75 97 ARG A C 1
ATOM 765 O O . ARG A 1 97 ? -14.514 9.110 15.999 1.00 77.75 97 ARG A O 1
ATOM 772 N N . TYR A 1 98 ? -13.002 8.037 14.716 1.00 78.00 98 TYR A N 1
ATOM 773 C CA . TYR A 1 98 ? -13.738 6.771 14.679 1.00 78.00 98 TYR A CA 1
ATOM 774 C C . TYR A 1 98 ? -13.427 5.857 15.876 1.00 78.00 98 TYR A C 1
ATOM 776 O O . TYR A 1 98 ? -14.347 5.446 16.570 1.00 78.00 98 TYR A O 1
ATOM 784 N N . LEU A 1 99 ? -12.147 5.590 16.171 1.00 75.62 99 LEU A N 1
ATOM 785 C CA . LEU A 1 99 ? -11.739 4.677 17.253 1.00 75.62 99 LEU A CA 1
ATOM 786 C C . LEU A 1 99 ? -11.564 5.342 18.624 1.00 75.62 99 LEU A C 1
ATOM 788 O O . LEU A 1 99 ? -11.635 4.662 19.642 1.00 75.62 99 LEU A O 1
ATOM 792 N N . SER A 1 100 ? -11.346 6.656 18.686 1.00 64.88 100 SER A N 1
ATOM 793 C CA . SER A 1 100 ? -11.155 7.391 19.951 1.00 64.88 100 SER A CA 1
ATOM 794 C C . SER A 1 100 ? -12.212 7.103 21.045 1.00 64.88 100 SER A C 1
ATOM 796 O O . SER A 1 100 ? -11.823 6.993 22.214 1.00 64.88 100 SER A O 1
ATOM 798 N N . PRO A 1 101 ? -13.517 6.924 20.726 1.00 66.06 101 PRO A N 1
ATOM 799 C CA . PRO A 1 101 ? -14.532 6.586 21.727 1.00 66.06 101 PRO A CA 1
ATOM 800 C C . PRO A 1 101 ? -14.395 5.165 22.291 1.00 66.06 101 PRO A C 1
ATOM 802 O O . PRO A 1 101 ? -14.695 4.951 23.463 1.00 66.06 101 PRO A O 1
ATOM 805 N N . GLU A 1 102 ? -13.932 4.213 21.477 1.00 72.56 102 GLU A N 1
ATOM 806 C CA . GLU A 1 102 ? -13.876 2.781 21.810 1.00 72.56 102 GLU A CA 1
ATOM 807 C C . GLU A 1 102 ? -12.510 2.347 22.371 1.00 72.56 102 GLU A C 1
ATOM 809 O O . GLU A 1 102 ? -12.374 1.254 22.920 1.00 72.56 102 GLU A O 1
ATOM 814 N N . LEU A 1 103 ? -11.487 3.206 22.274 1.00 73.25 103 LEU A N 1
ATOM 815 C CA . LEU A 1 103 ? -10.131 2.887 22.717 1.00 73.25 103 LEU A CA 1
ATOM 816 C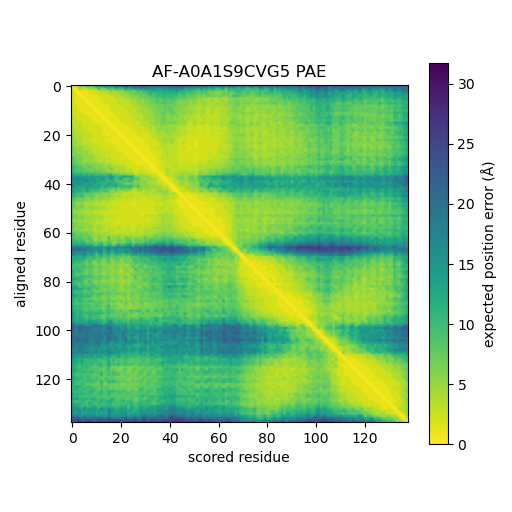 C . LEU A 1 103 ? -9.942 3.038 24.243 1.00 73.25 103 LEU A C 1
ATOM 818 O O . LEU A 1 103 ? -10.265 4.094 24.816 1.00 73.25 103 LEU A O 1
ATOM 822 N N . PRO A 1 104 ? -9.317 2.039 24.904 1.00 76.00 104 PRO A N 1
ATOM 823 C CA . PRO A 1 104 ? -8.850 2.145 26.284 1.00 76.00 104 PRO A CA 1
ATOM 824 C C . PRO A 1 104 ? -7.929 3.355 26.483 1.00 76.00 104 PRO A C 1
ATOM 826 O O . PRO A 1 104 ? -7.160 3.709 25.592 1.00 76.00 104 PRO A O 1
ATOM 829 N N . GLN A 1 105 ? -7.940 3.967 27.673 1.00 69.69 105 GLN A N 1
ATOM 830 C CA . GLN A 1 105 ? -7.199 5.213 27.942 1.00 69.69 105 GLN A CA 1
ATOM 831 C C . GLN A 1 105 ? -5.689 5.133 27.644 1.00 69.69 105 GLN A C 1
ATOM 833 O O . GLN A 1 105 ? -5.105 6.135 27.245 1.00 69.69 105 GLN A O 1
ATOM 838 N N . TRP A 1 106 ? -5.072 3.957 27.782 1.00 73.38 106 TRP A N 1
ATOM 839 C CA . TRP A 1 106 ? -3.649 3.722 27.501 1.00 73.38 106 TRP A CA 1
ATOM 840 C C . TRP A 1 106 ? -3.316 3.615 26.004 1.00 73.38 106 TRP A C 1
ATOM 842 O O . TRP A 1 106 ? -2.174 3.845 25.621 1.00 73.38 106 TRP A O 1
ATOM 852 N N . ALA A 1 107 ? -4.300 3.297 25.159 1.00 71.75 107 ALA A N 1
ATOM 853 C CA . ALA A 1 107 ? -4.155 3.221 23.704 1.00 71.75 107 ALA A CA 1
ATOM 854 C C . ALA A 1 107 ? -4.604 4.515 23.005 1.00 71.75 107 ALA A C 1
ATOM 856 O O . ALA A 1 107 ? -4.559 4.612 21.777 1.00 71.75 107 ALA A O 1
ATOM 857 N N . ARG A 1 108 ? -5.064 5.516 23.772 1.00 72.62 108 ARG A N 1
ATOM 858 C CA . ARG A 1 108 ? -5.518 6.777 23.197 1.00 72.62 108 ARG A CA 1
ATOM 859 C C . ARG A 1 108 ? -4.338 7.532 22.597 1.00 72.62 108 ARG A C 1
ATOM 861 O O . ARG A 1 108 ? -3.316 7.729 23.258 1.00 72.62 108 ARG A O 1
ATOM 868 N N . PRO A 1 109 ? -4.479 7.992 21.353 1.00 76.19 109 PRO A N 1
ATOM 869 C CA . PRO A 1 109 ? -3.385 8.635 20.660 1.00 76.19 109 PRO A CA 1
ATOM 870 C C . PRO A 1 109 ? -3.023 9.979 21.319 1.00 76.19 109 PRO A C 1
ATOM 872 O O . PRO A 1 109 ? -3.882 10.820 21.594 1.00 76.19 109 PRO A O 1
ATOM 875 N N . SER A 1 110 ? -1.732 10.181 21.593 1.00 80.12 110 SER A N 1
ATOM 876 C CA . SER A 1 110 ? -1.235 11.358 22.316 1.00 80.12 110 SER A CA 1
ATOM 877 C C . SER A 1 110 ? -1.249 12.625 21.448 1.00 80.12 110 SER A C 1
ATOM 879 O O . SER A 1 110 ? -1.226 12.564 20.215 1.00 80.12 110 SER A O 1
ATOM 881 N N . ARG A 1 111 ? -1.225 13.804 22.087 1.00 79.00 111 ARG A N 1
ATOM 882 C CA . ARG A 1 111 ? -1.090 15.095 21.381 1.00 79.00 111 ARG A CA 1
ATOM 883 C C . ARG A 1 111 ? 0.227 15.201 20.599 1.00 79.00 111 ARG A C 1
ATOM 885 O O . ARG A 1 111 ? 0.261 15.822 19.545 1.00 79.00 111 ARG A O 1
ATOM 892 N N . ALA A 1 112 ? 1.292 14.556 21.077 1.00 83.31 112 ALA A N 1
ATOM 893 C CA . ALA A 1 112 ? 2.557 14.473 20.349 1.00 83.31 112 ALA A CA 1
ATOM 894 C C . ALA A 1 112 ? 2.415 13.639 19.063 1.00 83.31 112 ALA A C 1
ATOM 896 O O . ALA A 1 112 ? 2.893 14.049 18.010 1.00 83.31 112 ALA A O 1
ATOM 897 N N . SER A 1 113 ? 1.689 12.516 19.124 1.00 83.00 113 SER A N 1
ATOM 898 C CA . SER A 1 113 ? 1.378 11.706 17.941 1.00 83.00 113 SER A CA 1
ATOM 899 C C . SER A 1 113 ? 0.539 12.486 16.918 1.00 83.00 113 SER A C 1
ATOM 901 O O . SER A 1 113 ? 0.836 12.413 15.728 1.00 83.00 113 SER A O 1
ATOM 903 N N . GLN A 1 114 ? -0.413 13.322 17.365 1.00 81.19 114 GLN A N 1
ATOM 904 C CA . GLN A 1 114 ? -1.160 14.229 16.473 1.00 81.19 114 GLN A CA 1
ATOM 905 C C . GLN A 1 114 ? -0.235 15.199 15.747 1.00 81.19 114 GLN A C 1
ATOM 907 O O . GLN A 1 114 ? -0.339 15.357 14.533 1.00 81.19 114 GLN A O 1
ATOM 912 N N . ALA A 1 115 ? 0.660 15.855 16.490 1.00 84.62 115 ALA A N 1
ATOM 913 C CA . ALA A 1 115 ? 1.569 16.848 15.934 1.00 84.62 115 ALA A CA 1
ATOM 914 C C . ALA A 1 115 ? 2.521 16.228 14.901 1.00 84.62 115 ALA A C 1
ATOM 916 O O . ALA A 1 115 ? 2.710 16.797 13.829 1.00 84.62 115 ALA A O 1
ATOM 917 N N . LEU A 1 116 ? 3.063 15.039 15.183 1.00 87.38 116 LEU A N 1
ATOM 918 C CA . LEU A 1 116 ? 3.922 14.305 14.248 1.00 87.38 116 LEU A CA 1
ATOM 919 C C . LEU A 1 116 ? 3.168 13.856 12.992 1.00 87.38 116 LEU A C 1
ATOM 921 O O . LEU A 1 116 ? 3.707 13.937 11.887 1.00 87.38 116 LEU A O 1
ATOM 925 N N . LEU A 1 117 ? 1.917 13.416 13.143 1.00 86.69 117 LEU A N 1
ATOM 926 C CA . LEU A 1 117 ? 1.072 13.023 12.018 1.00 86.69 117 LEU A CA 1
ATOM 927 C C . LEU A 1 117 ? 0.738 14.228 11.123 1.00 86.69 117 LEU A C 1
ATOM 929 O O . LEU A 1 117 ? 0.843 14.136 9.902 1.00 86.69 117 LEU A O 1
ATOM 933 N N . LEU A 1 118 ? 0.396 15.371 11.728 1.00 86.69 118 LEU A N 1
ATOM 934 C CA . LEU A 1 118 ? 0.132 16.618 11.010 1.00 86.69 118 LEU A CA 1
ATOM 935 C C . LEU A 1 118 ? 1.389 17.132 10.301 1.00 86.69 118 LEU A C 1
ATOM 937 O O . LEU A 1 118 ? 1.317 17.515 9.138 1.00 86.69 118 LEU A O 1
ATOM 941 N N . LEU A 1 119 ? 2.542 17.100 10.974 1.00 89.56 119 LEU A N 1
ATOM 942 C CA . LEU A 1 119 ? 3.822 17.463 10.369 1.00 89.56 119 LEU A CA 1
ATOM 943 C C . LEU A 1 119 ? 4.121 16.579 9.155 1.00 89.56 119 LEU A C 1
ATOM 945 O O . LEU A 1 119 ? 4.454 17.093 8.091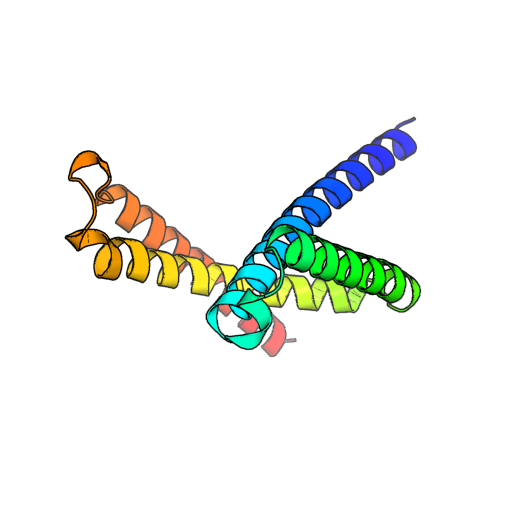 1.00 89.56 119 LEU A O 1
ATOM 949 N N . SER A 1 120 ? 3.941 15.263 9.296 1.00 87.31 120 SER A N 1
ATOM 950 C CA . SER A 1 120 ? 4.127 14.310 8.197 1.00 87.31 120 SER A CA 1
ATOM 951 C C . SER A 1 120 ? 3.205 14.640 7.024 1.00 87.31 120 SER A C 1
ATOM 953 O O . SER A 1 120 ? 3.663 14.711 5.887 1.00 87.31 120 SER A O 1
ATOM 955 N N . PHE A 1 121 ? 1.925 14.915 7.295 1.00 87.25 121 PHE A N 1
ATOM 956 C CA . PHE A 1 121 ? 0.966 15.330 6.272 1.00 87.25 121 PHE A CA 1
ATOM 957 C C . PHE A 1 121 ? 1.412 16.602 5.540 1.00 87.25 121 PHE A C 1
ATOM 959 O O . PHE A 1 121 ? 1.439 16.613 4.313 1.00 87.25 121 PHE A O 1
ATOM 966 N N . VAL A 1 122 ? 1.803 17.653 6.269 1.00 88.69 122 VAL A N 1
ATOM 967 C CA . VAL A 1 122 ? 2.240 18.927 5.673 1.00 88.69 122 VAL A CA 1
ATOM 968 C C . VAL A 1 122 ? 3.465 18.728 4.782 1.00 88.69 122 VAL A C 1
ATOM 970 O O . VAL A 1 122 ? 3.497 19.248 3.668 1.00 88.69 122 VAL A O 1
ATOM 973 N N . VAL A 1 123 ? 4.449 17.950 5.239 1.00 89.56 123 VAL A N 1
ATOM 974 C CA . VAL A 1 123 ? 5.664 17.663 4.464 1.00 89.56 123 VAL A CA 1
ATOM 975 C C . VAL A 1 123 ? 5.330 16.891 3.186 1.00 89.56 123 VAL A C 1
ATOM 977 O O . VAL A 1 123 ? 5.737 17.312 2.103 1.00 89.56 123 VAL A O 1
ATOM 980 N N . TYR A 1 124 ? 4.556 15.804 3.274 1.00 84.19 124 TYR A N 1
ATOM 981 C CA . TYR A 1 124 ? 4.189 15.019 2.089 1.00 84.19 124 TYR A CA 1
ATOM 982 C C . TYR A 1 124 ? 3.300 15.799 1.121 1.00 84.19 124 TYR A C 1
ATOM 984 O O . TYR A 1 124 ? 3.487 15.700 -0.090 1.00 84.19 124 TYR A O 1
ATOM 992 N N . PHE A 1 125 ? 2.384 16.620 1.634 1.00 85.25 125 PHE A N 1
ATOM 993 C CA . PHE A 1 125 ? 1.551 17.486 0.808 1.00 85.25 125 PHE A CA 1
ATOM 994 C C . PHE A 1 125 ? 2.386 18.539 0.071 1.00 85.25 125 PHE A C 1
ATOM 996 O O . PHE A 1 125 ? 2.209 18.733 -1.130 1.00 85.25 125 PHE A O 1
ATOM 1003 N N . ALA A 1 126 ? 3.347 19.173 0.751 1.00 86.88 126 ALA A N 1
ATOM 1004 C CA . ALA A 1 126 ? 4.259 20.121 0.118 1.00 86.88 126 ALA A CA 1
ATOM 1005 C C . ALA A 1 126 ? 5.089 19.455 -0.992 1.00 86.88 126 ALA A C 1
ATOM 1007 O O . ALA A 1 126 ? 5.183 19.998 -2.092 1.00 86.88 126 ALA A O 1
ATOM 1008 N N . LEU A 1 127 ? 5.634 18.259 -0.741 1.00 85.75 127 LEU A N 1
ATOM 1009 C CA . LEU A 1 127 ? 6.373 17.488 -1.747 1.00 85.75 127 LEU A CA 1
ATOM 1010 C C . LEU A 1 127 ? 5.497 17.105 -2.946 1.00 85.75 127 LEU A C 1
ATOM 1012 O O . LEU A 1 127 ? 5.944 17.229 -4.084 1.00 85.75 127 LEU A O 1
ATOM 1016 N N . ALA A 1 128 ? 4.249 16.695 -2.710 1.00 82.12 128 ALA A N 1
ATOM 1017 C CA . ALA A 1 128 ? 3.303 16.385 -3.778 1.00 82.12 128 ALA A CA 1
ATOM 1018 C C . ALA A 1 128 ? 2.996 17.621 -4.642 1.00 82.12 128 ALA A C 1
ATOM 1020 O O . ALA A 1 128 ? 3.045 17.538 -5.869 1.00 82.12 128 ALA A O 1
ATOM 1021 N N . CYS A 1 129 ? 2.755 18.782 -4.024 1.00 84.94 129 CYS A N 1
ATOM 1022 C CA . CYS A 1 129 ? 2.546 20.043 -4.740 1.00 84.94 129 CYS A CA 1
ATOM 1023 C C . CYS A 1 129 ? 3.775 20.456 -5.563 1.00 84.94 129 CYS A C 1
ATOM 1025 O O . CYS A 1 129 ? 3.625 20.872 -6.710 1.00 84.94 129 CYS A O 1
ATOM 1027 N N . LEU A 1 130 ? 4.983 20.312 -5.007 1.00 86.62 130 LEU A N 1
ATOM 1028 C CA . LEU A 1 130 ? 6.230 20.595 -5.724 1.00 86.62 130 LEU A CA 1
ATOM 1029 C C . LEU A 1 130 ? 6.422 19.661 -6.923 1.00 86.62 130 LEU A C 1
ATOM 1031 O O . LEU A 1 130 ? 6.796 20.128 -7.994 1.00 86.62 130 LEU A O 1
ATOM 1035 N N . TYR A 1 131 ? 6.127 18.369 -6.764 1.00 81.19 131 TYR A N 1
ATOM 1036 C CA . TYR A 1 131 ? 6.221 17.386 -7.842 1.00 81.19 131 TYR A CA 1
ATOM 1037 C C . TYR A 1 131 ? 5.224 17.667 -8.974 1.00 81.19 131 TYR A C 1
ATOM 1039 O O . TYR A 1 131 ? 5.604 17.694 -10.145 1.00 81.19 131 TYR A O 1
ATOM 1047 N N . VAL A 1 132 ? 3.958 17.946 -8.643 1.00 80.75 132 VAL A N 1
ATOM 1048 C CA . VAL A 1 132 ? 2.959 18.350 -9.647 1.00 80.75 132 VAL A CA 1
ATOM 1049 C C . VAL A 1 132 ? 3.396 19.643 -10.336 1.00 80.75 132 VAL A C 1
ATOM 1051 O O . VAL A 1 132 ? 3.343 19.729 -11.560 1.00 80.75 132 VAL A O 1
ATOM 1054 N N . GLY A 1 133 ? 3.905 20.614 -9.574 1.00 81.50 133 GLY A N 1
ATOM 1055 C CA . GLY A 1 133 ? 4.464 21.850 -10.117 1.00 81.50 133 GLY A CA 1
ATOM 1056 C C . GLY A 1 133 ? 5.625 21.607 -11.086 1.00 81.50 133 GLY A C 1
ATOM 1057 O O . GLY A 1 133 ? 5.653 22.214 -12.151 1.00 81.50 133 GLY A O 1
ATOM 1058 N N . SER A 1 134 ? 6.546 20.690 -10.772 1.00 80.25 134 SER A N 1
ATOM 1059 C CA . SER A 1 134 ? 7.674 20.372 -11.656 1.00 80.25 134 SER A CA 1
ATOM 1060 C C . SER A 1 134 ? 7.248 19.650 -12.933 1.00 80.25 134 SER A C 1
ATOM 1062 O O . SER A 1 134 ? 7.794 19.931 -13.994 1.00 80.25 134 SER A O 1
ATOM 1064 N N . VAL A 1 135 ? 6.258 18.754 -12.847 1.00 75.62 135 VAL A N 1
ATOM 1065 C CA . VAL A 1 135 ? 5.734 18.016 -14.010 1.00 75.62 135 VAL A CA 1
ATOM 1066 C C . VAL A 1 135 ? 4.923 18.926 -14.936 1.00 75.62 135 VAL A C 1
ATOM 1068 O O . VAL A 1 135 ? 4.971 18.753 -16.143 1.00 75.62 135 VAL A O 1
ATOM 1071 N N . VAL A 1 136 ? 4.191 19.903 -14.394 1.00 70.88 136 VAL A N 1
ATOM 1072 C CA . VAL A 1 136 ? 3.402 20.859 -15.195 1.00 70.88 136 VAL A CA 1
ATOM 1073 C C . VAL A 1 136 ? 4.274 21.969 -15.804 1.00 70.88 136 VAL A C 1
ATOM 1075 O O . VAL A 1 136 ? 3.892 22.561 -16.809 1.00 70.88 136 VAL A O 1
ATOM 1078 N N . ALA A 1 137 ? 5.431 22.268 -15.205 1.00 63.56 137 ALA A N 1
ATOM 1079 C CA . ALA A 1 137 ? 6.366 23.291 -15.683 1.00 63.56 137 ALA A CA 1
ATOM 1080 C C . ALA A 1 137 ? 7.419 22.782 -16.693 1.00 63.56 137 ALA A C 1
ATOM 1082 O O . ALA A 1 137 ? 8.241 23.585 -17.140 1.00 63.56 137 ALA A O 1
ATOM 1083 N N . SER A 1 138 ? 7.423 21.482 -17.021 1.00 52.50 138 SER A N 1
ATOM 1084 C CA . SER A 1 138 ? 8.294 20.857 -18.035 1.00 52.50 138 SER A CA 1
ATOM 1085 C C . SER A 1 138 ? 7.527 20.521 -19.310 1.00 52.50 138 SER A C 1
ATOM 1087 O O . SER A 1 138 ? 8.182 20.549 -20.376 1.00 52.50 138 SER A O 1
#

Secondary structure (DSSP, 8-state):
-HHHHHHHHHHHHHHHHHHHHHHHHHHHHHHHHHHH-GGGGGS-HHHHHHHHHHHHHHHHHHHHHH--HHHHHHHHHHHHHHHHHHHHHHHHIIIIIISTTTS-GGGSPPHHHHHHHHHHHHHHHHHHHHHHHHHHT-

Solvent-accessible surface area (backbone atoms only — not comparable to full-atom values): 7616 Å² total; per-residue (Å²): 110,70,69,59,55,50,52,52,50,52,50,51,55,52,49,52,55,49,50,56,50,44,54,53,53,14,49,53,50,30,50,51,44,43,71,75,32,76,79,45,61,80,51,56,64,68,58,43,25,52,50,41,39,50,51,52,49,53,50,52,61,50,48,70,75,73,54,71,68,65,66,56,51,53,53,52,49,53,53,48,55,53,46,54,42,49,48,43,54,51,48,48,46,43,53,66,66,66,41,46,84,78,45,56,82,89,72,50,82,48,72,66,55,51,53,52,44,51,50,50,30,53,53,42,43,52,52,49,53,51,50,52,50,54,65,74,74,106

Mean predicted aligned error: 8.27 Å

pLDDT: mean 83.87, std 8.01, range [52.5, 94.0]

Sequence (138 aa):
MGRVLFLIVAAAFLTDTWLATADAVSRIQADIVHVLFPKARRYEMRYLYYVFLGVLTIVTSLTMLLDAPGPLILMSAVIGFIGTVIFPLALYYLNYRYLSPELPQWARPSRASQALLLLSFVVYFALACLYVGSVVAS